Protein AF-A0A0C9QVQ6-F1 (afdb_monomer_lite)

Foldseek 3Di:
DDDPPDKDKDWDFDDADPVPRDGDIDIFIFDQDPNDTDTDDDDDDDDPDQDPVNLVVLVVVLVVQLVVLVVVL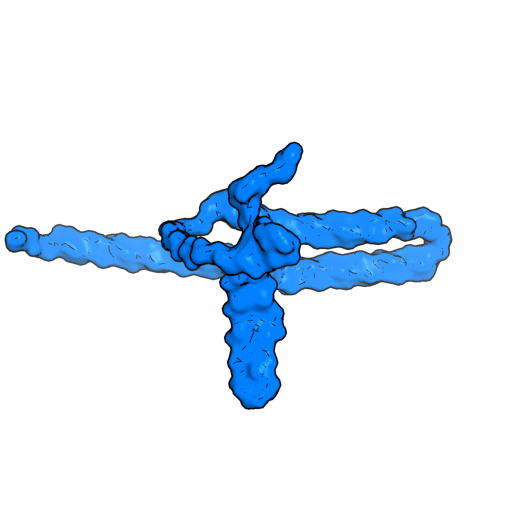VVVVPDPDPVVVVVSVVVNVVSNVVSCVPRVVVSVVVVVVVVVVVVVVVVVVVVVVVVVVPDDDD

Radius of gyration: 24.19 Å; chains: 1; bounding box: 52×44×70 Å

InterPro domains:
  IPR040749 BRCC36, C-terminal helical domain [PF18110] (54-131)

Secondary structure (DSSP, 8-state):
---TT--EEEEEEEEE-TTT--EEEEEEEEEEETTEEEE--------SS--HHHHHHHHHHHHHHHHHHHHHHHTTTT---HHHHHHHHHHHHHHHHHHIIIIIHHHHHHHHHHHHHHHHHHHHHHHHHHHHHTS---

Organism: NCBI:txid64838

Sequence (138 aa):
MMDSGFVGLIFSVFSEGKDTKEQEIYLMCFQSRNNEAVEIPLQIVYTNEISDRCLKTMIEVSRILIQEEESAADSCENITDILATIYNDAVKTRQFTHITDIITRPLIQTLESRLETNRTRAKQLRKELQLLKQLPID

pLDDT: mean 93.87, std 7.1, range [53.59, 98.38]

Structure (mmCIF, N/CA/C/O backbone):
data_AF-A0A0C9QVQ6-F1
#
_entry.id   AF-A0A0C9QVQ6-F1
#
loop_
_atom_site.group_PDB
_atom_site.id
_atom_site.type_symbol
_atom_site.label_atom_id
_atom_site.label_alt_id
_atom_site.label_comp_id
_atom_site.label_asym_id
_atom_site.label_entity_id
_atom_site.label_seq_id
_atom_site.pdbx_PDB_ins_code
_atom_site.Cartn_x
_atom_site.Cartn_y
_atom_site.Cartn_z
_atom_site.occupancy
_atom_site.B_iso_or_equiv
_atom_site.auth_seq_id
_atom_site.auth_comp_id
_atom_site.auth_asym_id
_atom_site.auth_atom_id
_atom_site.pdbx_PDB_model_num
ATOM 1 N N . MET A 1 1 ? -1.835 -30.815 -6.295 1.00 53.59 1 MET A N 1
ATOM 2 C CA . MET A 1 1 ? -3.234 -30.380 -6.505 1.00 53.59 1 MET A CA 1
ATOM 3 C C . MET A 1 1 ? -3.388 -29.014 -5.868 1.00 53.59 1 MET A C 1
ATOM 5 O O . MET A 1 1 ? -2.839 -28.833 -4.790 1.00 53.59 1 MET A O 1
ATOM 9 N N . MET A 1 2 ? -4.047 -28.063 -6.537 1.00 71.50 2 MET A N 1
ATOM 10 C CA . MET A 1 2 ? -4.411 -26.791 -5.899 1.00 71.50 2 MET A CA 1
ATOM 11 C C . MET A 1 2 ? -5.402 -27.051 -4.760 1.00 71.50 2 MET A C 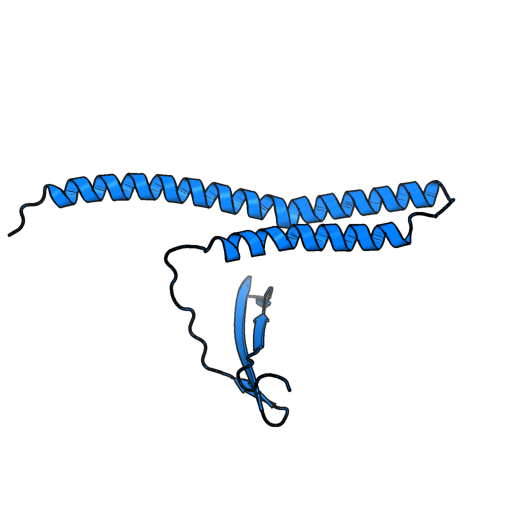1
ATOM 13 O O . MET A 1 2 ? -6.163 -28.019 -4.811 1.00 71.50 2 MET A O 1
ATOM 17 N N . ASP A 1 3 ? -5.348 -26.212 -3.732 1.00 85.12 3 ASP A N 1
ATOM 18 C CA . ASP A 1 3 ? -6.192 -26.314 -2.545 1.00 85.12 3 ASP A CA 1
ATOM 19 C C . ASP A 1 3 ? -7.659 -26.007 -2.889 1.00 85.12 3 ASP A C 1
ATOM 21 O O . ASP A 1 3 ? -7.971 -24.959 -3.457 1.00 85.12 3 ASP A O 1
ATOM 25 N N . SER A 1 4 ? -8.572 -26.911 -2.523 1.00 85.88 4 SER A N 1
ATOM 26 C CA . SER A 1 4 ? -10.020 -26.716 -2.665 1.00 85.88 4 SER A CA 1
ATOM 27 C C . SER A 1 4 ? -10.567 -25.557 -1.822 1.00 85.88 4 SER A C 1
ATOM 29 O O . SER A 1 4 ? -11.678 -25.098 -2.075 1.00 85.88 4 SER A O 1
ATOM 31 N N . GLY A 1 5 ? -9.813 -25.095 -0.821 1.00 90.69 5 GLY A N 1
ATOM 32 C CA . GLY A 1 5 ? -10.130 -23.930 0.005 1.00 90.69 5 GLY A CA 1
ATOM 33 C C . GLY A 1 5 ? -9.649 -22.593 -0.565 1.00 90.69 5 GLY A C 1
ATOM 34 O O . GLY A 1 5 ? -9.875 -21.560 0.062 1.00 90.69 5 GLY A O 1
ATOM 35 N N . PHE A 1 6 ? -8.987 -22.581 -1.727 1.00 94.25 6 PHE A N 1
ATOM 36 C CA . PHE A 1 6 ? -8.497 -21.343 -2.324 1.00 94.25 6 PHE A CA 1
ATOM 37 C C . PHE A 1 6 ? -9.652 -20.423 -2.754 1.00 94.25 6 PHE A C 1
ATOM 39 O O . PHE A 1 6 ? -10.580 -20.853 -3.446 1.00 94.25 6 PHE A O 1
ATOM 46 N N . VAL A 1 7 ? -9.557 -19.145 -2.382 1.00 95.88 7 VAL A N 1
ATOM 47 C CA . VAL A 1 7 ? -10.485 -18.072 -2.766 1.00 95.88 7 VAL A CA 1
ATOM 48 C C . VAL A 1 7 ? -9.732 -16.951 -3.476 1.00 95.88 7 VAL A C 1
ATOM 50 O O . VAL A 1 7 ? -8.580 -16.661 -3.156 1.00 95.88 7 VAL A O 1
ATOM 53 N N . GLY A 1 8 ? -10.387 -16.320 -4.446 1.00 96.38 8 GLY A N 1
ATOM 54 C CA . GLY A 1 8 ? -9.883 -15.147 -5.147 1.00 96.38 8 GLY A CA 1
ATOM 55 C C . GLY A 1 8 ? -10.501 -13.865 -4.598 1.00 96.38 8 GLY A C 1
ATOM 56 O O . GLY A 1 8 ? -11.689 -13.830 -4.282 1.00 96.38 8 GLY A O 1
ATOM 57 N N . LEU A 1 9 ? -9.701 -12.802 -4.522 1.00 98.06 9 LEU A N 1
ATOM 58 C CA . LEU A 1 9 ? -10.161 -11.448 -4.217 1.00 98.06 9 LEU A CA 1
ATOM 59 C C . LEU A 1 9 ? -9.852 -10.534 -5.403 1.00 98.06 9 LEU A C 1
ATOM 61 O O . LEU A 1 9 ? -8.731 -10.552 -5.912 1.00 98.06 9 LEU A O 1
ATOM 65 N N . ILE A 1 10 ? -10.826 -9.728 -5.827 1.00 97.88 10 ILE A N 1
ATOM 66 C CA . ILE A 1 10 ? -10.646 -8.700 -6.860 1.00 97.88 10 ILE A CA 1
ATOM 67 C C . ILE A 1 10 ? -10.973 -7.339 -6.262 1.00 97.88 10 ILE A C 1
ATOM 69 O O . ILE A 1 10 ? -12.058 -7.147 -5.717 1.00 97.88 10 ILE A O 1
ATOM 73 N N . PHE A 1 11 ? -10.041 -6.400 -6.409 1.00 98.19 11 PHE A N 1
ATOM 74 C CA . PHE A 1 11 ? -10.221 -4.995 -6.062 1.00 98.19 11 PHE A CA 1
ATOM 75 C C . PHE A 1 11 ? -10.398 -4.194 -7.353 1.00 98.19 11 PHE A C 1
ATOM 77 O O . PHE A 1 11 ? -9.477 -4.116 -8.164 1.00 98.19 11 PHE A O 1
ATOM 84 N N . SER A 1 12 ? -11.576 -3.604 -7.544 1.00 97.62 12 SER A N 1
ATOM 85 C CA . SER A 1 12 ? -11.821 -2.610 -8.589 1.00 97.62 12 SER A CA 1
ATOM 86 C C . SER A 1 12 ? -11.553 -1.225 -8.018 1.00 97.62 12 SER A C 1
ATOM 88 O O . SER A 1 12 ? -12.152 -0.843 -7.011 1.00 97.62 12 SER A O 1
ATOM 90 N N . VAL A 1 13 ? -10.646 -0.487 -8.649 1.00 97.56 13 VAL A N 1
ATOM 91 C CA . VAL A 1 13 ? -10.182 0.838 -8.222 1.00 97.56 13 VAL A CA 1
ATOM 92 C C . VAL A 1 13 ? -10.222 1.810 -9.404 1.00 97.56 13 VAL A C 1
ATOM 94 O O . VAL A 1 13 ? -10.237 1.380 -10.555 1.00 97.56 13 VAL A O 1
ATOM 97 N N . PHE A 1 14 ? -10.221 3.116 -9.121 1.00 95.81 14 PHE A N 1
ATOM 98 C CA . PHE A 1 14 ? -10.263 4.189 -10.129 1.00 95.81 14 PHE A CA 1
ATOM 99 C C . PHE A 1 14 ? -11.525 4.202 -11.017 1.00 95.81 14 PHE A C 1
ATOM 101 O O . PHE A 1 14 ? -11.462 4.610 -12.176 1.00 95.81 14 PHE A O 1
ATOM 108 N N . SER A 1 15 ? -12.679 3.788 -10.482 1.00 94.81 15 SER A N 1
ATOM 109 C CA . SER A 1 15 ? -13.979 4.005 -11.132 1.00 94.81 15 SER A CA 1
ATOM 110 C C . SER A 1 15 ? -14.518 5.381 -10.739 1.00 94.81 15 SER A C 1
ATOM 112 O O . SER A 1 15 ? -14.628 5.671 -9.549 1.00 94.81 15 SER A O 1
ATOM 114 N N . GLU A 1 16 ? -14.827 6.232 -11.720 1.00 95.94 16 GLU A N 1
ATOM 115 C CA . GLU A 1 16 ? -15.374 7.576 -11.497 1.00 95.94 16 GLU A CA 1
ATOM 116 C C . GLU A 1 16 ? -1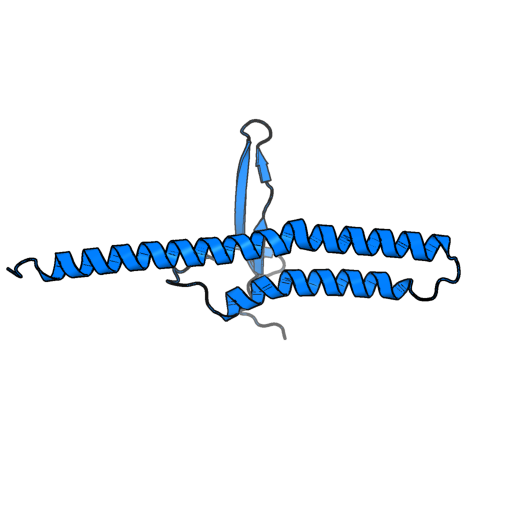6.579 7.832 -12.412 1.00 95.94 16 GLU A C 1
ATOM 118 O O . GLU A 1 16 ? -16.488 7.710 -13.640 1.00 95.94 16 GLU A O 1
ATOM 123 N N . GLY A 1 17 ? -17.703 8.241 -11.820 1.00 93.00 17 GLY A N 1
ATOM 124 C CA . GLY A 1 17 ? -18.872 8.706 -12.559 1.00 93.00 17 GLY A CA 1
ATOM 125 C C . GLY A 1 17 ? -18.555 10.001 -13.307 1.00 93.00 17 GLY A C 1
ATOM 126 O O . GLY A 1 17 ? -18.275 11.027 -12.690 1.00 93.00 17 GLY A O 1
ATOM 127 N N . LYS A 1 18 ? -18.611 9.985 -14.647 1.00 91.44 18 LYS A N 1
ATOM 128 C CA . LYS A 1 18 ? -18.218 11.144 -15.477 1.00 91.44 18 LYS A CA 1
ATOM 129 C C . LYS A 1 18 ? -18.9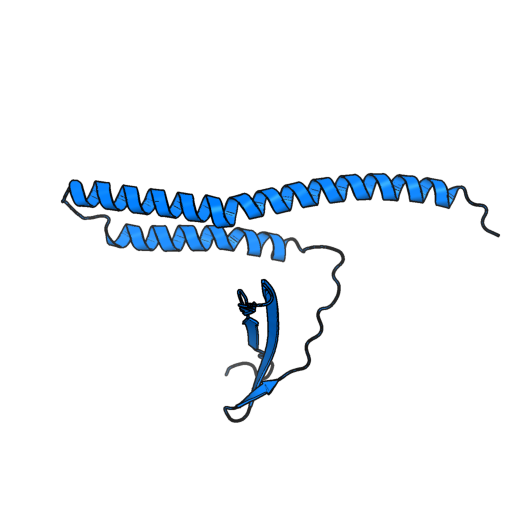88 12.421 -15.132 1.00 91.44 18 LYS A C 1
ATOM 131 O O . LYS A 1 18 ? -18.381 13.493 -15.114 1.00 91.44 18 LYS A O 1
ATOM 136 N N . ASP A 1 19 ? -20.277 12.276 -14.835 1.00 94.56 19 ASP A N 1
ATOM 137 C CA . ASP A 1 19 ? -21.188 13.388 -14.553 1.00 94.56 19 ASP A CA 1
ATOM 138 C C . ASP A 1 19 ? -21.262 13.730 -13.056 1.00 94.56 19 ASP A C 1
ATOM 140 O O . ASP A 1 19 ? -21.408 14.899 -12.704 1.00 94.56 19 ASP A O 1
ATOM 144 N N . THR A 1 20 ? -21.135 12.736 -12.167 1.00 94.88 20 THR A N 1
ATOM 145 C CA . THR A 1 20 ? -21.293 12.919 -10.711 1.00 94.88 20 THR A CA 1
ATOM 146 C C . THR A 1 20 ? -19.983 13.193 -9.981 1.00 94.88 20 THR A C 1
ATOM 148 O O . THR A 1 20 ? -20.008 13.737 -8.879 1.00 94.88 20 THR A O 1
ATOM 151 N N . LYS A 1 21 ? -18.837 12.835 -10.580 1.00 94.00 21 LYS A N 1
ATOM 152 C CA . LYS A 1 21 ? -17.514 12.826 -9.930 1.00 94.00 21 LYS A CA 1
ATOM 153 C C . LYS A 1 21 ? -17.419 11.901 -8.716 1.00 94.00 21 LYS A C 1
ATOM 155 O O . LYS A 1 21 ? -16.461 11.983 -7.950 1.00 94.00 21 LYS A O 1
ATOM 160 N N . GLU A 1 22 ? -18.387 11.006 -8.548 1.00 96.00 22 GLU A N 1
ATOM 161 C CA . GLU A 1 22 ? -18.370 9.998 -7.495 1.00 96.00 22 GLU A CA 1
ATOM 162 C C . GLU A 1 22 ? -17.331 8.930 -7.818 1.00 96.00 22 GLU A C 1
ATOM 164 O O . GLU A 1 22 ? -17.246 8.464 -8.955 1.00 96.00 22 GLU A O 1
ATOM 169 N N . GLN A 1 23 ? -16.540 8.558 -6.813 1.00 96.31 23 GLN A N 1
ATOM 170 C CA . GLN A 1 23 ? -15.535 7.509 -6.921 1.00 96.31 23 GLN A CA 1
ATOM 171 C C . GLN A 1 23 ? -16.047 6.223 -6.287 1.00 96.31 23 GLN A C 1
ATOM 173 O O . GLN A 1 23 ? -16.536 6.231 -5.156 1.00 96.31 23 GLN A O 1
ATOM 178 N N . GLU A 1 24 ? -15.870 5.114 -6.993 1.00 96.69 24 GLU A N 1
ATOM 179 C CA . GLU A 1 24 ? -16.289 3.794 -6.539 1.00 96.69 24 GLU A CA 1
ATOM 180 C C . GLU A 1 24 ? -15.085 2.859 -6.407 1.00 96.69 24 GLU A C 1
ATOM 182 O O . GLU A 1 24 ? -14.224 2.769 -7.287 1.00 96.69 24 GLU A O 1
ATOM 187 N N . ILE A 1 25 ? -15.046 2.137 -5.286 1.00 97.44 25 ILE A N 1
ATOM 188 C CA . ILE A 1 25 ? -14.096 1.056 -5.025 1.00 97.44 25 ILE A CA 1
ATOM 189 C C . ILE A 1 25 ? -14.915 -0.179 -4.668 1.00 97.44 25 ILE A C 1
ATOM 191 O O . ILE A 1 25 ? -15.746 -0.130 -3.760 1.00 97.44 25 ILE A O 1
ATOM 195 N N . TYR A 1 26 ? -14.673 -1.284 -5.370 1.00 96.81 26 TYR A N 1
ATOM 196 C CA . TYR A 1 26 ? -15.415 -2.530 -5.180 1.00 96.81 26 TYR A CA 1
ATOM 197 C C . TYR A 1 26 ? -14.473 -3.680 -4.827 1.00 96.81 26 TYR A C 1
ATOM 199 O O . TYR A 1 26 ? -13.388 -3.799 -5.397 1.00 96.81 26 TYR A O 1
ATOM 207 N N . LEU A 1 27 ? -14.893 -4.529 -3.889 1.00 97.81 27 LEU A N 1
ATOM 208 C CA . LEU A 1 27 ? -14.168 -5.722 -3.466 1.00 97.81 27 LEU A CA 1
ATOM 209 C C . LEU A 1 27 ? -15.066 -6.942 -3.642 1.00 97.81 27 LEU A C 1
ATOM 211 O O . LEU A 1 27 ? -16.102 -7.048 -2.992 1.00 97.81 27 LEU A O 1
ATOM 215 N N . MET A 1 28 ? -14.628 -7.869 -4.488 1.00 97.12 28 MET A N 1
ATOM 216 C CA . MET A 1 28 ? -15.317 -9.128 -4.750 1.00 97.12 28 MET A CA 1
ATOM 217 C C . MET A 1 28 ? -14.503 -10.299 -4.212 1.00 97.12 28 MET A C 1
ATOM 219 O O . MET A 1 28 ? -13.306 -10.394 -4.485 1.00 97.12 28 MET A O 1
ATOM 223 N N . CYS A 1 29 ? -15.161 -11.212 -3.502 1.00 98.19 29 CYS A N 1
ATOM 224 C CA . CYS A 1 29 ? -14.605 -12.511 -3.138 1.00 98.19 29 CYS A CA 1
ATOM 225 C C . CYS A 1 29 ? -15.289 -13.594 -3.963 1.00 98.19 29 CYS A C 1
ATOM 227 O O . CYS A 1 29 ? -16.516 -13.627 -4.047 1.00 98.19 29 CYS A O 1
ATOM 229 N N . PHE A 1 30 ? -14.514 -14.470 -4.594 1.00 96.94 30 PHE A N 1
ATOM 230 C CA . PHE A 1 30 ? -15.059 -15.477 -5.495 1.00 96.94 30 PHE A CA 1
ATOM 231 C C . PHE A 1 30 ? -14.272 -16.785 -5.452 1.00 96.94 30 PHE A C 1
ATOM 233 O O . PHE A 1 30 ? -13.122 -16.846 -5.015 1.00 96.94 30 PHE A O 1
ATOM 240 N N . GLN A 1 31 ? -14.896 -17.843 -5.954 1.00 95.75 31 GLN A N 1
ATOM 241 C CA . GLN A 1 31 ? -14.270 -19.137 -6.171 1.00 95.75 31 GLN A CA 1
ATOM 242 C C . GLN A 1 31 ? -14.677 -19.677 -7.545 1.00 95.75 31 GLN A C 1
ATOM 244 O O . GLN A 1 31 ? -15.816 -19.498 -7.970 1.00 95.75 31 GLN A O 1
ATOM 249 N N . SER A 1 32 ? -13.761 -20.356 -8.238 1.00 93.25 32 SER A N 1
ATOM 250 C CA . SER A 1 32 ? -14.091 -21.054 -9.485 1.00 93.25 32 SER A CA 1
ATOM 251 C C . SER A 1 32 ? -14.788 -22.380 -9.180 1.00 93.25 32 SER A C 1
ATOM 253 O O . SER A 1 32 ? -14.233 -23.227 -8.475 1.00 93.25 32 SER A O 1
ATOM 255 N N . ARG A 1 33 ? -16.002 -22.574 -9.703 1.00 90.81 33 ARG A N 1
ATOM 256 C CA . ARG A 1 33 ? -16.754 -23.835 -9.636 1.00 90.81 33 ARG A CA 1
ATOM 257 C C . ARG A 1 33 ? -17.296 -24.153 -11.019 1.00 90.81 33 ARG A C 1
ATOM 259 O O . ARG A 1 33 ? -17.996 -23.337 -11.597 1.00 90.81 33 ARG A O 1
ATOM 266 N N . ASN A 1 34 ? -16.968 -25.330 -11.552 1.00 89.69 34 ASN A N 1
ATOM 267 C CA . ASN A 1 34 ? -17.381 -25.751 -12.899 1.00 89.69 34 ASN A CA 1
ATOM 268 C C . ASN A 1 34 ? -17.063 -24.709 -13.996 1.00 89.69 34 ASN A C 1
ATOM 270 O O . ASN A 1 34 ? -17.851 -24.523 -14.914 1.00 89.69 34 ASN A O 1
ATOM 274 N N . ASN A 1 35 ? -15.899 -24.052 -13.901 1.00 87.50 35 ASN A N 1
ATOM 275 C CA . ASN A 1 35 ? -15.453 -22.958 -14.780 1.00 87.50 35 ASN A CA 1
ATOM 276 C C . ASN A 1 35 ? -16.281 -21.661 -14.701 1.00 87.50 35 ASN A C 1
ATOM 278 O O . ASN A 1 35 ? -16.116 -20.788 -15.549 1.00 87.50 35 ASN A O 1
ATOM 282 N N . GLU A 1 36 ? -17.109 -21.498 -13.672 1.00 92.69 36 GLU A N 1
ATOM 283 C CA . GLU A 1 36 ? -17.841 -20.264 -13.390 1.00 92.69 36 GLU A CA 1
ATOM 284 C C . GLU A 1 36 ? -17.327 -19.605 -12.108 1.00 92.69 36 GLU A C 1
ATOM 286 O O . GLU A 1 36 ? -16.934 -20.277 -11.149 1.00 92.69 36 GLU A O 1
ATOM 291 N N . ALA A 1 37 ? -17.326 -18.272 -12.085 1.00 93.81 37 ALA A N 1
ATOM 292 C CA . ALA A 1 37 ? -17.022 -17.508 -10.884 1.00 93.81 37 ALA A CA 1
ATOM 293 C C . ALA A 1 37 ? -18.266 -17.456 -9.993 1.00 93.81 37 ALA A C 1
ATOM 295 O O . ALA A 1 37 ? -19.291 -16.895 -10.373 1.00 93.81 37 ALA A O 1
ATOM 296 N N . VAL A 1 38 ? -18.163 -18.035 -8.800 1.00 95.62 38 VAL A N 1
ATOM 297 C CA . VAL A 1 38 ? -19.219 -18.007 -7.787 1.00 95.62 38 VAL A CA 1
ATOM 298 C C . VAL A 1 38 ? -18.787 -17.074 -6.668 1.00 95.62 38 VAL A C 1
ATOM 300 O O . VAL A 1 38 ? -17.703 -17.246 -6.108 1.00 95.62 38 VAL A O 1
ATOM 303 N N . GLU A 1 39 ? -19.626 -16.094 -6.344 1.00 96.75 39 GLU A N 1
ATOM 304 C CA . GLU A 1 39 ? -19.375 -15.163 -5.245 1.00 96.75 39 GLU A CA 1
ATOM 305 C C . GLU A 1 39 ? -19.384 -15.896 -3.898 1.00 96.75 39 GLU A C 1
ATOM 307 O O . GLU A 1 39 ? -20.225 -16.761 -3.632 1.00 96.75 39 GLU A O 1
ATOM 312 N N . ILE A 1 40 ? -18.426 -15.547 -3.044 1.00 97.06 40 ILE A N 1
ATOM 313 C CA . ILE A 1 40 ? -18.290 -16.082 -1.693 1.00 97.06 40 ILE A CA 1
ATOM 314 C C . ILE A 1 40 ? -18.540 -14.941 -0.703 1.00 97.06 40 ILE A C 1
ATOM 316 O O . ILE A 1 40 ? -17.915 -13.888 -0.838 1.00 97.06 40 ILE A O 1
ATOM 320 N N . PRO A 1 41 ? -19.398 -15.129 0.320 1.00 97.25 41 PRO A N 1
ATOM 321 C CA . PRO A 1 41 ? -19.621 -14.113 1.340 1.00 97.25 41 PRO A CA 1
ATOM 322 C C . PRO A 1 41 ? -18.309 -13.655 1.983 1.00 97.25 41 PRO A C 1
ATOM 324 O O . PRO A 1 41 ? -17.536 -14.467 2.496 1.00 97.25 41 PRO A O 1
ATOM 327 N N . LEU A 1 42 ? -18.074 -12.344 1.970 1.00 97.56 42 LEU A N 1
ATOM 328 C CA . LEU A 1 42 ? -16.883 -11.718 2.530 1.00 97.56 42 LEU A CA 1
ATOM 329 C C . LEU A 1 42 ? -17.254 -10.841 3.724 1.00 97.56 42 LEU A C 1
ATOM 331 O O . LEU A 1 42 ? -18.166 -10.021 3.650 1.00 97.56 42 LEU A O 1
ATOM 335 N N . GLN A 1 43 ? -16.490 -10.963 4.806 1.00 98.00 43 GLN A N 1
ATOM 336 C CA . GLN A 1 43 ? -16.591 -10.088 5.967 1.00 98.00 43 GLN A CA 1
ATOM 337 C C . GLN A 1 43 ? -15.219 -9.495 6.291 1.00 98.00 43 GLN A C 1
ATOM 339 O O . GLN A 1 43 ? -14.260 -10.226 6.536 1.00 98.00 43 GLN A O 1
ATOM 344 N N . ILE A 1 44 ? -15.135 -8.164 6.346 1.00 97.56 44 ILE A N 1
ATOM 345 C CA . ILE A 1 44 ? -13.945 -7.465 6.840 1.00 97.56 44 ILE A CA 1
ATOM 346 C C . ILE A 1 44 ? -14.032 -7.415 8.366 1.00 97.56 44 ILE A C 1
ATOM 348 O O . ILE A 1 44 ? -14.859 -6.703 8.936 1.00 97.56 44 ILE A O 1
ATOM 352 N N . VAL A 1 45 ? -13.194 -8.205 9.033 1.00 98.12 45 VAL A N 1
ATOM 353 C CA . VAL A 1 45 ? -13.149 -8.277 10.498 1.00 98.12 45 VAL A CA 1
ATOM 354 C C . VAL A 1 45 ? -12.312 -7.122 11.053 1.00 98.12 45 VAL A C 1
ATOM 356 O O . VAL A 1 45 ? -11.232 -6.828 10.546 1.00 98.12 45 VAL A O 1
ATOM 359 N N . TYR A 1 46 ? -12.805 -6.474 12.110 1.00 97.94 46 TYR A N 1
ATOM 360 C CA . TYR A 1 46 ? -12.093 -5.388 12.784 1.00 97.94 46 TYR A CA 1
ATOM 361 C C . TYR A 1 46 ? -10.769 -5.862 13.396 1.00 97.94 46 TYR A C 1
ATOM 363 O O . TYR A 1 46 ? -10.723 -6.864 14.111 1.00 97.94 46 TYR A O 1
ATOM 371 N N . THR A 1 47 ? -9.715 -5.070 13.195 1.00 97.56 47 THR A N 1
ATOM 372 C CA . THR A 1 47 ? -8.445 -5.185 13.914 1.00 97.56 47 THR A CA 1
ATOM 373 C C . THR A 1 47 ? -8.149 -3.872 14.635 1.00 97.56 47 THR A C 1
ATOM 375 O O . THR A 1 47 ? -8.362 -2.782 14.106 1.00 97.56 47 THR A O 1
ATOM 378 N N . ASN A 1 48 ? -7.662 -3.958 15.872 1.00 95.06 48 ASN A N 1
ATOM 379 C CA . ASN A 1 48 ? -7.337 -2.787 16.694 1.00 95.06 48 ASN A CA 1
ATOM 380 C C . ASN A 1 48 ? -6.054 -2.065 16.252 1.00 95.06 48 ASN A C 1
ATOM 382 O O . ASN A 1 48 ? -5.840 -0.904 16.608 1.00 95.06 48 ASN A O 1
ATOM 386 N N . GLU A 1 49 ? -5.211 -2.738 15.475 1.00 95.00 49 GLU A N 1
ATOM 387 C CA . GLU A 1 49 ? -3.968 -2.209 14.936 1.00 95.00 49 GLU A CA 1
ATOM 388 C C . GLU A 1 49 ? -3.689 -2.734 13.523 1.00 95.00 49 GLU A C 1
ATOM 390 O O . GLU A 1 49 ? -4.352 -3.648 13.022 1.00 95.00 49 GLU A O 1
ATOM 395 N N . ILE A 1 50 ? -2.686 -2.131 12.885 1.00 96.62 50 ILE A N 1
ATOM 396 C CA . ILE A 1 50 ? -2.078 -2.657 11.666 1.00 96.62 50 ILE A CA 1
ATOM 397 C C . ILE A 1 50 ? -0.900 -3.512 12.120 1.00 96.62 50 ILE A C 1
ATOM 399 O O . ILE A 1 50 ? 0.021 -2.995 12.752 1.00 96.62 50 ILE A O 1
ATOM 403 N N . SER A 1 51 ? -0.936 -4.809 11.820 1.00 97.25 51 SER A N 1
ATOM 404 C CA . SER A 1 51 ? 0.125 -5.721 12.253 1.00 97.25 51 SER A CA 1
ATOM 405 C C . SER A 1 51 ? 1.486 -5.335 11.660 1.00 97.25 51 SER A C 1
ATOM 407 O O . SER A 1 51 ? 1.566 -4.817 10.544 1.00 97.25 51 SER A O 1
ATOM 409 N N . ASP A 1 52 ? 2.567 -5.664 12.372 1.00 97.25 52 ASP A N 1
ATOM 410 C CA . ASP A 1 52 ? 3.947 -5.491 11.889 1.00 97.25 52 ASP A CA 1
ATOM 411 C C . ASP A 1 52 ? 4.163 -6.127 10.506 1.00 97.25 52 ASP A C 1
ATOM 413 O O . ASP A 1 52 ? 4.802 -5.535 9.638 1.00 97.25 52 ASP A O 1
ATOM 417 N N . ARG A 1 53 ? 3.558 -7.297 10.262 1.00 97.62 53 ARG A N 1
ATOM 418 C CA . ARG A 1 53 ? 3.624 -7.970 8.958 1.00 97.62 53 ARG A CA 1
ATOM 419 C C . ARG A 1 53 ? 2.968 -7.132 7.866 1.00 97.62 53 ARG A C 1
ATOM 421 O O . ARG A 1 53 ? 3.603 -6.900 6.848 1.0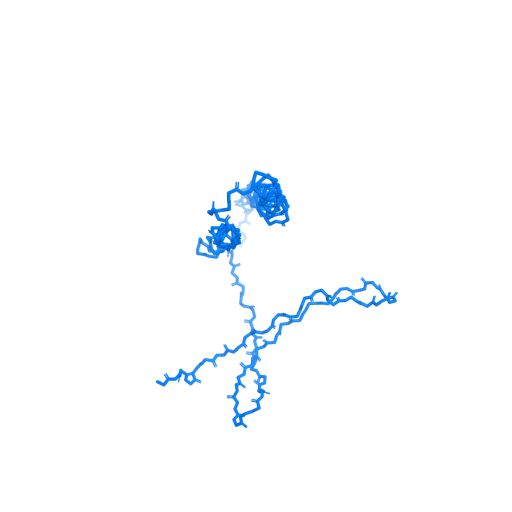0 97.62 53 ARG A O 1
ATOM 428 N N . CYS A 1 54 ? 1.752 -6.629 8.094 1.00 97.31 54 CYS A N 1
ATOM 429 C CA . CYS A 1 54 ? 1.063 -5.775 7.122 1.00 97.31 54 CYS A CA 1
ATOM 430 C C . CYS A 1 54 ? 1.841 -4.479 6.845 1.00 97.31 54 CYS A C 1
ATOM 432 O O . CYS A 1 54 ? 1.938 -4.064 5.693 1.00 97.31 54 CYS A O 1
ATOM 434 N N . LEU A 1 55 ? 2.429 -3.858 7.877 1.00 96.69 55 LEU A N 1
ATOM 435 C CA . LEU A 1 55 ? 3.279 -2.672 7.719 1.00 96.69 55 LEU A CA 1
ATOM 436 C C . LEU A 1 55 ? 4.504 -2.967 6.849 1.00 96.69 55 LEU A C 1
ATOM 438 O O . LEU A 1 55 ? 4.785 -2.221 5.913 1.00 96.69 55 LEU A O 1
ATOM 442 N N . LYS A 1 56 ? 5.200 -4.076 7.116 1.00 96.31 56 LYS A N 1
ATOM 443 C CA . LYS A 1 56 ? 6.347 -4.514 6.312 1.00 96.31 56 LYS A CA 1
ATOM 444 C C . LYS A 1 56 ? 5.944 -4.813 4.873 1.00 96.31 56 LYS A C 1
ATOM 446 O O . LYS A 1 56 ? 6.611 -4.340 3.965 1.00 96.31 56 LYS A O 1
ATOM 451 N N . THR A 1 57 ? 4.824 -5.502 4.654 1.00 97.50 57 THR A N 1
ATOM 452 C CA . THR A 1 57 ? 4.316 -5.784 3.304 1.00 97.50 57 THR A CA 1
ATOM 453 C C . THR A 1 57 ? 4.053 -4.506 2.505 1.00 97.50 57 THR A C 1
ATOM 455 O O . THR A 1 57 ? 4.380 -4.465 1.325 1.00 97.50 57 THR A O 1
ATOM 458 N N . MET A 1 58 ? 3.530 -3.443 3.127 1.00 95.56 58 MET A N 1
ATOM 459 C CA . MET A 1 58 ? 3.346 -2.157 2.437 1.00 95.56 58 MET A CA 1
ATOM 460 C C . MET A 1 58 ? 4.678 -1.509 2.030 1.00 95.56 58 MET A C 1
ATOM 462 O O . MET A 1 58 ? 4.755 -0.900 0.967 1.00 95.56 58 MET A O 1
ATOM 466 N N . ILE A 1 59 ? 5.728 -1.657 2.844 1.00 94.31 59 ILE A N 1
ATOM 467 C CA . ILE A 1 59 ? 7.073 -1.144 2.533 1.00 94.31 59 ILE A CA 1
ATOM 468 C C . ILE A 1 59 ? 7.728 -1.952 1.403 1.00 94.31 59 ILE A C 1
ATOM 470 O O . ILE A 1 59 ? 8.466 -1.387 0.600 1.00 94.31 59 ILE A O 1
ATOM 474 N N . GLU A 1 60 ? 7.451 -3.253 1.302 1.00 96.75 60 GLU A N 1
ATOM 475 C CA . GLU A 1 60 ? 8.007 -4.090 0.231 1.00 96.75 60 GLU A CA 1
ATOM 476 C C . GLU A 1 60 ? 7.538 -3.664 -1.166 1.00 96.75 60 GLU A C 1
ATOM 478 O O . GLU A 1 60 ? 8.282 -3.840 -2.124 1.00 96.75 60 GLU A O 1
ATOM 483 N N . VAL A 1 61 ? 6.366 -3.034 -1.305 1.00 95.44 61 VAL A N 1
ATOM 484 C CA . VAL A 1 61 ? 5.868 -2.572 -2.614 1.00 95.44 61 VAL A CA 1
ATOM 485 C C . VAL A 1 61 ? 6.863 -1.632 -3.300 1.00 95.44 61 VAL A C 1
ATOM 487 O O . VAL A 1 61 ? 7.175 -1.825 -4.471 1.00 95.44 61 VAL A O 1
ATOM 490 N N . SER A 1 62 ? 7.410 -0.641 -2.588 1.00 94.00 62 SER A N 1
ATOM 491 C CA . SER A 1 62 ? 8.381 0.283 -3.191 1.00 94.00 62 SER A CA 1
ATOM 492 C C . SER A 1 62 ? 9.707 -0.401 -3.519 1.00 94.00 62 SER A C 1
ATOM 494 O O . SER A 1 62 ? 10.326 -0.066 -4.526 1.00 94.00 62 SER A O 1
ATOM 496 N N . ARG A 1 63 ? 10.126 -1.386 -2.714 1.00 95.25 63 ARG A N 1
ATOM 497 C CA . ARG A 1 63 ? 11.334 -2.185 -2.971 1.00 95.25 63 ARG A CA 1
ATOM 498 C C . ARG A 1 63 ? 11.194 -3.021 -4.236 1.00 95.25 63 ARG A C 1
ATOM 500 O O . ARG A 1 63 ? 12.101 -3.008 -5.059 1.00 95.25 63 ARG A O 1
ATOM 507 N N . ILE A 1 64 ? 10.053 -3.689 -4.403 1.00 97.94 64 ILE A N 1
ATOM 508 C CA . ILE A 1 64 ? 9.753 -4.503 -5.585 1.00 97.94 64 ILE A CA 1
ATOM 509 C C . ILE A 1 64 ? 9.767 -3.631 -6.847 1.00 97.94 64 ILE A C 1
ATOM 511 O O . ILE A 1 64 ? 10.411 -4.001 -7.820 1.00 97.94 64 ILE A O 1
ATOM 515 N N . LEU A 1 65 ? 9.132 -2.453 -6.813 1.00 97.69 65 LEU A N 1
ATOM 516 C CA . LEU A 1 65 ? 9.106 -1.537 -7.962 1.00 97.69 65 LEU A CA 1
ATOM 517 C C . LEU A 1 65 ? 10.502 -1.022 -8.344 1.00 97.69 65 LEU A C 1
ATOM 519 O O . LEU A 1 65 ? 10.812 -0.910 -9.526 1.00 97.69 65 LEU A O 1
ATOM 523 N N . ILE A 1 66 ? 11.356 -0.716 -7.361 1.00 95.56 66 ILE A N 1
ATOM 524 C CA . ILE A 1 66 ? 12.746 -0.311 -7.628 1.00 95.56 66 ILE A CA 1
ATOM 525 C C . ILE A 1 66 ? 13.526 -1.471 -8.250 1.00 95.56 66 ILE A C 1
ATOM 527 O O . ILE A 1 66 ? 14.227 -1.263 -9.234 1.00 95.56 66 ILE A O 1
ATOM 531 N N . GLN A 1 67 ? 13.376 -2.682 -7.712 1.00 96.12 67 GLN A N 1
ATOM 532 C CA . GLN A 1 67 ? 14.064 -3.865 -8.222 1.00 96.12 67 GLN A CA 1
ATOM 533 C C . GLN A 1 67 ? 13.635 -4.215 -9.657 1.00 96.12 67 GLN A C 1
ATOM 535 O O . GLN A 1 67 ? 14.464 -4.640 -10.460 1.00 96.12 67 GLN A O 1
ATOM 540 N N . GLU A 1 68 ? 12.355 -4.036 -9.994 1.00 95.94 68 GLU A N 1
ATOM 541 C CA . GLU A 1 68 ? 11.848 -4.217 -11.359 1.00 95.94 68 GLU A CA 1
ATOM 542 C C . GLU A 1 68 ? 12.501 -3.225 -12.333 1.00 95.94 68 GLU A C 1
ATOM 544 O O . GLU A 1 68 ? 12.976 -3.624 -13.396 1.00 95.94 68 GLU A O 1
ATOM 549 N N . GLU A 1 69 ? 12.605 -1.953 -11.940 1.00 94.31 69 GLU A N 1
ATOM 550 C CA . GLU A 1 69 ? 13.253 -0.918 -12.750 1.00 94.31 69 GLU A CA 1
ATOM 551 C C . GLU A 1 69 ? 14.773 -1.134 -12.870 1.00 94.31 69 GLU A C 1
ATOM 553 O O . GLU A 1 69 ? 15.347 -0.940 -13.941 1.00 94.31 69 GLU A O 1
ATOM 558 N N . GLU A 1 70 ? 15.442 -1.586 -11.804 1.00 93.56 70 GLU A N 1
ATOM 559 C CA . GLU A 1 70 ? 16.852 -1.993 -11.859 1.00 93.56 70 GLU A CA 1
ATOM 560 C C . GLU A 1 70 ? 17.054 -3.145 -12.842 1.00 93.56 70 GLU A C 1
ATOM 562 O O . GLU A 1 70 ? 17.857 -3.020 -13.762 1.00 93.56 70 GLU A O 1
ATOM 567 N N . SER A 1 71 ? 16.252 -4.208 -12.736 1.00 93.88 71 SER A N 1
ATOM 568 C CA . SER A 1 71 ? 16.330 -5.348 -13.651 1.00 93.88 71 SER A CA 1
ATOM 569 C C . SER A 1 71 ? 16.068 -4.958 -15.109 1.00 93.88 71 SER A C 1
ATOM 571 O O . SER A 1 71 ? 16.630 -5.578 -16.015 1.00 93.88 71 SER A O 1
ATOM 573 N N . ALA A 1 72 ? 15.209 -3.966 -15.358 1.00 91.25 72 ALA A N 1
ATOM 574 C CA . ALA A 1 72 ? 14.983 -3.434 -16.697 1.00 91.25 72 ALA A CA 1
ATOM 575 C C . ALA A 1 72 ? 16.209 -2.657 -17.204 1.00 91.25 72 ALA A C 1
ATOM 577 O O . ALA A 1 72 ? 16.618 -2.841 -18.353 1.00 91.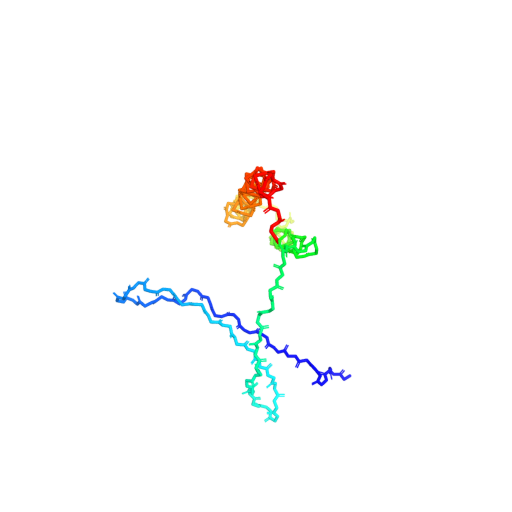25 72 ALA A O 1
ATOM 578 N N . ALA A 1 73 ? 16.833 -1.838 -16.356 1.00 89.00 73 ALA A N 1
ATOM 579 C CA . ALA A 1 73 ? 18.036 -1.085 -16.703 1.00 89.00 73 ALA A CA 1
ATOM 580 C C . ALA A 1 73 ? 19.248 -1.993 -16.980 1.00 89.00 73 ALA A C 1
ATOM 582 O O . ALA A 1 73 ? 19.989 -1.740 -17.931 1.00 89.00 73 ALA A O 1
ATOM 583 N N . ASP A 1 74 ? 19.404 -3.078 -16.218 1.00 88.38 74 ASP A N 1
ATOM 584 C CA . ASP A 1 74 ? 20.504 -4.044 -16.359 1.00 88.38 74 ASP A CA 1
ATOM 585 C C . ASP A 1 74 ? 20.526 -4.702 -17.750 1.00 88.38 74 ASP A C 1
ATOM 587 O O . ASP A 1 74 ? 21.584 -5.025 -18.294 1.00 88.38 74 ASP A O 1
ATOM 591 N N . SER A 1 75 ? 19.361 -4.825 -18.399 1.00 87.00 75 SER A N 1
ATOM 592 C CA . SER A 1 75 ? 19.262 -5.334 -19.776 1.00 87.00 75 SER A CA 1
ATOM 593 C C . SER A 1 75 ? 19.971 -4.450 -20.820 1.00 87.00 75 SER A C 1
ATOM 595 O O . SER A 1 75 ? 20.255 -4.911 -21.928 1.00 87.00 75 SER A O 1
ATOM 597 N N . CYS A 1 76 ? 20.310 -3.209 -20.456 1.00 82.88 76 CYS A N 1
ATOM 598 C CA . CYS A 1 76 ? 20.916 -2.190 -21.311 1.00 82.88 76 CYS A CA 1
ATOM 599 C C . CYS A 1 76 ? 22.341 -1.778 -20.878 1.00 82.88 76 CYS A C 1
ATOM 601 O O . CYS A 1 76 ? 22.899 -0.846 -21.459 1.00 82.88 76 CYS A O 1
ATOM 603 N N . GLU A 1 77 ? 22.955 -2.438 -19.888 1.00 73.25 77 GLU A N 1
ATOM 604 C CA . GLU A 1 77 ? 24.222 -1.989 -19.271 1.00 73.25 77 GLU A CA 1
ATOM 605 C C . GLU A 1 77 ? 25.439 -1.982 -20.212 1.00 73.25 77 GLU A C 1
ATOM 607 O O . GLU A 1 77 ? 26.332 -1.152 -20.068 1.00 73.25 77 GLU A O 1
ATOM 612 N N . ASN A 1 78 ? 25.489 -2.873 -21.206 1.00 76.25 78 ASN A N 1
ATOM 613 C CA . ASN A 1 78 ? 26.667 -3.043 -22.073 1.00 76.25 78 ASN A CA 1
ATOM 614 C C . ASN A 1 78 ? 26.614 -2.217 -23.370 1.00 76.25 78 ASN A C 1
ATOM 616 O O . ASN A 1 78 ? 27.267 -2.559 -24.361 1.00 76.25 78 ASN A O 1
ATOM 620 N N . ILE A 1 79 ? 25.819 -1.146 -23.403 1.00 81.94 79 ILE A N 1
ATOM 621 C CA . ILE A 1 79 ? 25.729 -0.278 -24.578 1.00 81.94 79 ILE A CA 1
ATOM 622 C C . ILE A 1 79 ? 26.976 0.612 -24.652 1.00 81.94 79 ILE A C 1
ATOM 624 O O . ILE A 1 79 ? 27.261 1.392 -23.751 1.00 81.94 79 ILE A O 1
ATOM 628 N N . THR A 1 80 ? 27.716 0.511 -25.759 1.00 84.69 80 THR A N 1
ATOM 629 C CA . THR A 1 80 ? 28.934 1.303 -26.009 1.00 84.69 80 THR A CA 1
ATOM 630 C C . THR A 1 80 ? 28.654 2.730 -26.485 1.00 84.69 80 THR A C 1
ATOM 632 O O . THR A 1 80 ? 29.569 3.550 -26.541 1.00 84.69 80 THR A O 1
ATOM 635 N N . ASP A 1 81 ? 27.415 3.024 -26.884 1.00 93.25 81 ASP A N 1
ATOM 636 C CA . ASP A 1 81 ? 27.001 4.357 -27.320 1.00 93.25 81 ASP A CA 1
ATOM 637 C C . ASP A 1 81 ? 26.764 5.274 -26.112 1.00 93.25 81 ASP A C 1
ATOM 639 O O . ASP A 1 81 ? 25.812 5.102 -25.353 1.00 93.25 81 ASP A O 1
ATOM 643 N N . ILE A 1 82 ? 27.617 6.292 -25.986 1.00 91.56 82 ILE A N 1
ATOM 644 C CA . ILE A 1 82 ? 27.589 7.287 -24.908 1.00 91.56 82 ILE A CA 1
ATOM 645 C C . ILE A 1 82 ? 26.234 8.006 -24.835 1.00 91.56 82 ILE A C 1
ATOM 647 O O . ILE A 1 82 ? 25.746 8.280 -23.738 1.00 91.56 82 ILE A O 1
ATOM 651 N N . LEU A 1 83 ? 25.609 8.322 -25.977 1.00 95.06 83 LEU A N 1
ATOM 652 C CA . LEU A 1 83 ? 24.312 9.007 -25.980 1.00 95.06 83 LEU A CA 1
ATOM 653 C C . LEU A 1 83 ? 23.207 8.103 -25.430 1.00 95.06 83 LEU A C 1
ATOM 655 O O . LEU A 1 83 ? 22.334 8.574 -24.700 1.00 95.06 83 LEU A O 1
ATOM 659 N N . ALA A 1 84 ? 23.269 6.809 -25.743 1.00 92.44 84 ALA A N 1
ATOM 660 C CA . ALA A 1 84 ? 22.329 5.826 -25.228 1.00 92.44 84 ALA A CA 1
ATOM 661 C C . ALA A 1 84 ? 22.522 5.589 -23.723 1.00 92.44 84 ALA A C 1
ATOM 663 O O . ALA A 1 84 ? 21.530 5.514 -23.002 1.00 92.44 84 ALA A O 1
ATOM 664 N N . THR A 1 85 ? 23.764 5.559 -23.225 1.00 92.69 85 THR A N 1
ATOM 665 C CA . THR A 1 85 ? 24.041 5.490 -21.781 1.00 92.69 85 THR A CA 1
ATOM 666 C C . THR A 1 85 ? 23.431 6.683 -21.043 1.00 92.69 85 THR A C 1
ATOM 668 O O . THR A 1 85 ? 22.647 6.491 -20.118 1.00 92.69 85 THR A O 1
ATOM 671 N N . ILE A 1 86 ? 23.693 7.914 -21.505 1.00 93.94 86 ILE A N 1
ATOM 672 C CA . ILE A 1 86 ? 23.138 9.135 -20.891 1.00 93.94 86 ILE A CA 1
ATOM 673 C C . ILE A 1 86 ? 21.604 9.114 -20.910 1.00 93.94 86 ILE A C 1
ATOM 675 O O . ILE A 1 86 ? 20.962 9.488 -19.927 1.00 93.94 86 ILE A O 1
ATOM 679 N N . TYR A 1 87 ? 21.006 8.688 -22.024 1.00 94.44 87 TYR A N 1
ATOM 680 C CA . TYR A 1 87 ? 19.557 8.568 -22.139 1.00 94.44 87 TYR A CA 1
ATOM 681 C C . TYR A 1 87 ? 18.989 7.559 -21.132 1.00 94.44 87 TYR A C 1
ATOM 683 O O . TYR A 1 87 ? 18.046 7.886 -20.410 1.00 94.44 87 TYR A O 1
ATOM 691 N N . ASN A 1 88 ? 19.575 6.364 -21.040 1.00 92.75 88 ASN A N 1
ATOM 692 C CA . ASN A 1 88 ? 19.119 5.314 -20.130 1.00 92.75 88 ASN A CA 1
ATOM 693 C C . ASN A 1 88 ? 19.258 5.732 -18.661 1.00 92.75 88 ASN A C 1
ATOM 695 O O . ASN A 1 88 ? 18.321 5.540 -17.886 1.00 92.75 88 ASN A O 1
ATOM 699 N N . ASP A 1 89 ? 20.358 6.390 -18.292 1.00 93.06 89 ASP A N 1
ATOM 700 C CA . ASP A 1 89 ? 20.554 6.934 -16.944 1.00 93.06 89 ASP A CA 1
ATOM 701 C C . ASP A 1 89 ? 19.505 8.001 -16.602 1.00 93.06 89 ASP A C 1
ATOM 703 O O . ASP A 1 89 ? 18.964 8.031 -15.489 1.00 93.06 89 ASP A O 1
ATOM 707 N N . ALA A 1 90 ? 19.169 8.867 -17.563 1.00 95.81 90 ALA A N 1
ATOM 708 C CA . ALA A 1 90 ? 18.125 9.871 -17.389 1.00 95.81 90 ALA A CA 1
ATOM 709 C C . ALA A 1 90 ? 16.737 9.231 -17.214 1.00 95.81 90 ALA A C 1
ATOM 711 O O . ALA A 1 90 ? 15.958 9.679 -16.366 1.00 95.81 90 ALA A O 1
ATOM 712 N N . VAL A 1 91 ? 16.431 8.167 -17.967 1.00 95.38 91 VAL A N 1
ATOM 713 C CA . VAL A 1 91 ? 15.186 7.399 -17.806 1.00 95.38 91 VAL A CA 1
ATOM 714 C C . VAL A 1 91 ? 15.144 6.728 -16.434 1.00 95.38 91 VAL A C 1
ATOM 716 O O . VAL A 1 91 ? 14.186 6.960 -15.698 1.00 95.38 91 VAL A O 1
ATOM 719 N N . LYS A 1 92 ? 16.195 5.998 -16.039 1.00 94.50 92 LYS A N 1
ATOM 720 C CA . LYS A 1 92 ? 16.284 5.321 -14.734 1.00 94.50 92 LYS A CA 1
ATOM 721 C C . LYS A 1 92 ? 16.093 6.306 -13.580 1.00 94.50 92 LYS A C 1
ATOM 723 O O . LYS A 1 92 ? 15.265 6.099 -12.694 1.00 94.50 92 LYS A O 1
ATOM 728 N N . THR A 1 93 ? 16.785 7.446 -13.635 1.00 96.56 93 THR A N 1
ATOM 729 C CA . THR A 1 93 ? 16.661 8.518 -12.633 1.00 96.56 93 THR A CA 1
ATOM 730 C C . THR A 1 93 ? 15.229 9.051 -12.543 1.00 96.56 93 THR A C 1
ATOM 732 O O . THR A 1 93 ? 14.694 9.244 -11.444 1.00 96.56 93 THR A O 1
ATOM 735 N N . ARG A 1 94 ? 14.575 9.275 -13.691 1.00 97.06 94 ARG A N 1
ATOM 736 C CA . ARG A 1 94 ? 13.176 9.718 -13.741 1.00 97.06 94 ARG A CA 1
ATOM 737 C C . ARG A 1 94 ? 12.237 8.686 -13.116 1.00 97.06 94 ARG A C 1
ATOM 739 O O . ARG A 1 94 ? 11.349 9.087 -12.364 1.00 97.06 94 ARG A O 1
ATOM 746 N N . GLN A 1 95 ? 12.432 7.397 -13.385 1.00 96.56 95 GLN A N 1
ATOM 747 C CA . GLN A 1 95 ? 11.572 6.344 -12.840 1.00 96.56 95 GLN A CA 1
ATOM 748 C C . GLN A 1 95 ? 11.748 6.174 -11.332 1.00 96.56 95 GLN A C 1
ATOM 750 O O . GLN A 1 95 ? 10.761 6.153 -10.598 1.00 96.56 95 GLN A O 1
ATOM 755 N N . PHE A 1 96 ? 12.983 6.192 -10.828 1.00 96.88 96 PHE A N 1
ATOM 756 C CA . PHE A 1 96 ? 13.234 6.178 -9.384 1.00 96.88 96 PHE A CA 1
ATOM 757 C C . PHE A 1 96 ? 12.621 7.382 -8.670 1.00 96.88 96 PHE A C 1
ATOM 759 O O . PHE A 1 96 ? 12.032 7.243 -7.593 1.00 96.88 96 PHE A O 1
ATOM 766 N N . THR A 1 97 ? 12.714 8.563 -9.284 1.00 97.88 97 THR A N 1
ATOM 767 C CA . THR A 1 97 ? 12.077 9.776 -8.757 1.00 97.88 97 THR A CA 1
ATOM 768 C C . THR A 1 97 ? 10.561 9.605 -8.713 1.00 97.88 97 THR A C 1
ATOM 770 O O . THR A 1 97 ? 9.942 9.918 -7.701 1.00 97.88 97 THR A O 1
ATOM 773 N N . HIS A 1 98 ? 9.969 9.048 -9.770 1.00 97.94 98 HIS A N 1
ATOM 774 C CA . HIS A 1 98 ? 8.534 8.800 -9.854 1.00 97.94 98 HIS A CA 1
ATOM 775 C C . HIS A 1 98 ? 8.045 7.798 -8.793 1.00 97.94 98 HIS A C 1
ATOM 777 O O . HIS A 1 98 ? 7.098 8.100 -8.069 1.00 97.94 98 HIS A O 1
ATOM 783 N N . ILE A 1 99 ? 8.719 6.654 -8.621 1.00 97.62 99 ILE A N 1
ATOM 784 C CA . ILE A 1 99 ? 8.391 5.673 -7.569 1.00 97.62 99 ILE A CA 1
ATOM 785 C C . ILE A 1 99 ? 8.496 6.319 -6.183 1.00 97.62 99 ILE A C 1
ATOM 787 O O . ILE A 1 99 ? 7.614 6.159 -5.336 1.00 97.62 99 ILE A O 1
ATOM 791 N N . THR A 1 100 ? 9.562 7.088 -5.952 1.00 97.44 100 THR A N 1
ATOM 792 C CA . THR A 1 100 ? 9.772 7.775 -4.675 1.00 97.44 100 THR A CA 1
ATOM 793 C C . THR A 1 100 ? 8.656 8.775 -4.390 1.00 97.44 100 THR A C 1
ATOM 795 O O . THR A 1 100 ? 8.170 8.840 -3.261 1.00 97.44 100 THR A O 1
ATOM 798 N N . ASP A 1 101 ? 8.237 9.538 -5.396 1.00 98.00 101 ASP A N 1
ATOM 799 C CA . ASP A 1 101 ? 7.250 10.598 -5.233 1.00 98.00 101 ASP A CA 1
ATOM 800 C C . ASP A 1 101 ? 5.822 10.070 -5.067 1.00 98.00 101 ASP A C 1
ATOM 802 O O . ASP A 1 101 ? 5.089 10.559 -4.210 1.00 98.00 101 ASP A O 1
ATOM 806 N N . ILE A 1 102 ? 5.447 9.045 -5.836 1.00 98.00 102 ILE A N 1
ATOM 807 C CA . ILE A 1 102 ? 4.077 8.515 -5.875 1.00 98.00 102 ILE A CA 1
ATOM 808 C C . ILE A 1 102 ? 3.830 7.436 -4.815 1.00 98.00 102 ILE A C 1
ATOM 810 O O . ILE A 1 102 ? 2.716 7.329 -4.308 1.00 98.00 102 ILE A O 1
ATOM 814 N N . ILE A 1 103 ? 4.844 6.645 -4.449 1.00 97.38 103 ILE A N 1
ATOM 815 C CA . ILE A 1 103 ? 4.680 5.505 -3.531 1.00 97.38 103 ILE A CA 1
ATOM 816 C C . ILE A 1 103 ? 5.358 5.777 -2.190 1.00 97.38 103 ILE A C 1
ATOM 818 O O . ILE A 1 103 ? 4.707 5.800 -1.143 1.00 97.38 103 ILE A O 1
ATOM 822 N N . THR A 1 104 ? 6.674 6.000 -2.204 1.00 97.19 104 THR A N 1
ATOM 823 C CA . THR A 1 104 ? 7.475 6.025 -0.971 1.00 97.19 104 THR A CA 1
ATOM 824 C C . THR A 1 104 ? 7.150 7.233 -0.093 1.00 97.19 104 THR A C 1
ATOM 826 O O . THR A 1 104 ? 6.943 7.079 1.112 1.00 97.19 104 THR A O 1
ATOM 829 N N . ARG A 1 105 ? 7.072 8.436 -0.675 1.00 97.94 105 ARG A N 1
ATOM 830 C CA . ARG A 1 105 ? 6.785 9.671 0.067 1.00 97.94 105 ARG A CA 1
ATOM 831 C C . ARG A 1 105 ? 5.398 9.622 0.737 1.00 97.94 105 ARG A C 1
ATOM 833 O O . ARG A 1 105 ? 5.363 9.828 1.953 1.00 97.94 105 ARG A O 1
ATOM 840 N N . PRO A 1 106 ? 4.281 9.309 0.044 1.00 98.31 106 PRO A N 1
ATOM 841 C CA . PRO A 1 106 ? 2.970 9.207 0.688 1.00 98.31 106 PRO A CA 1
ATOM 842 C C . PRO A 1 106 ? 2.910 8.139 1.781 1.00 98.31 106 PRO A C 1
ATOM 844 O O . PRO A 1 106 ? 2.269 8.357 2.814 1.00 98.31 106 PRO A O 1
ATOM 847 N N . LEU A 1 107 ? 3.604 7.008 1.604 1.00 97.62 107 LEU A N 1
ATOM 848 C CA . LEU A 1 107 ? 3.673 5.964 2.625 1.00 97.62 107 LEU A CA 1
ATOM 849 C C . LEU A 1 107 ? 4.357 6.474 3.901 1.00 97.62 107 LEU A C 1
ATOM 851 O O . LEU A 1 107 ? 3.801 6.320 4.989 1.00 97.62 107 LEU A O 1
ATOM 855 N N . ILE A 1 108 ? 5.516 7.132 3.780 1.00 97.81 108 ILE A N 1
ATOM 856 C CA . ILE A 1 108 ? 6.226 7.719 4.930 1.00 97.81 108 ILE A CA 1
ATOM 857 C C . ILE A 1 108 ? 5.339 8.749 5.637 1.00 97.81 108 ILE A C 1
ATOM 859 O O . ILE A 1 108 ? 5.119 8.643 6.843 1.00 97.81 108 ILE A O 1
ATOM 863 N N . GLN A 1 109 ? 4.756 9.685 4.884 1.00 98.31 109 GLN A N 1
ATOM 864 C CA . GLN A 1 109 ? 3.879 10.724 5.435 1.00 98.31 109 GLN A CA 1
ATOM 865 C C . GLN A 1 109 ? 2.667 10.131 6.168 1.00 98.31 109 GLN A C 1
ATOM 867 O O . GLN A 1 109 ? 2.283 10.608 7.238 1.00 98.31 109 GLN A O 1
ATOM 872 N N . THR A 1 110 ? 2.081 9.059 5.630 1.00 97.69 110 THR A N 1
ATOM 873 C CA . THR A 1 110 ? 0.955 8.353 6.255 1.00 97.69 110 THR A CA 1
ATOM 874 C C . THR A 1 110 ? 1.364 7.713 7.580 1.00 97.69 110 THR A C 1
ATOM 876 O O . THR A 1 110 ? 0.646 7.844 8.576 1.00 97.69 110 THR A O 1
ATOM 879 N N . LEU A 1 111 ? 2.524 7.053 7.625 1.00 97.00 111 LEU A N 1
ATOM 880 C CA . LEU A 1 111 ? 3.040 6.413 8.838 1.00 97.00 111 LEU A CA 1
ATOM 881 C C . LEU A 1 111 ? 3.375 7.440 9.929 1.00 97.00 111 LEU A C 1
ATOM 883 O O . LEU A 1 111 ? 2.998 7.249 11.088 1.00 97.00 111 LEU A O 1
ATOM 887 N N . GLU A 1 112 ? 4.018 8.550 9.566 1.00 98.19 112 GLU A N 1
ATOM 888 C CA . GLU A 1 112 ? 4.331 9.648 10.487 1.00 98.19 112 GLU A CA 1
ATOM 889 C C . GLU A 1 112 ? 3.062 10.309 11.040 1.00 98.19 112 GLU A C 1
ATOM 891 O O . GLU A 1 112 ? 2.907 10.458 12.256 1.00 98.19 112 GLU A O 1
ATOM 896 N N . SER A 1 113 ? 2.108 10.634 10.163 1.00 98.25 113 SER A N 1
ATOM 897 C CA . SER A 1 113 ? 0.823 11.228 10.548 1.00 98.25 113 SER A CA 1
ATOM 898 C C . SER A 1 113 ? 0.021 10.305 11.469 1.00 98.25 113 SER A C 1
ATOM 900 O O . SER A 1 113 ? -0.536 10.734 12.491 1.00 98.25 113 SER A O 1
ATOM 902 N N . ARG A 1 114 ? 0.013 8.998 11.174 1.00 97.31 114 ARG A N 1
ATOM 903 C CA . ARG A 1 114 ? -0.636 7.992 12.019 1.00 97.31 114 ARG A CA 1
ATOM 904 C C . ARG A 1 114 ? 0.019 7.908 13.393 1.00 97.31 114 ARG A C 1
ATOM 906 O O . ARG A 1 114 ? -0.698 7.834 14.394 1.00 97.31 114 ARG A O 1
ATOM 913 N N . LEU A 1 115 ? 1.349 7.936 13.462 1.00 97.88 115 LEU A N 1
ATOM 914 C CA . LEU A 1 115 ? 2.087 7.913 14.723 1.00 97.88 115 LEU A CA 1
ATOM 915 C C . LEU A 1 115 ? 1.737 9.123 15.596 1.00 97.88 115 LEU A C 1
ATOM 917 O O . LEU A 1 115 ? 1.443 8.956 16.784 1.00 97.88 115 LEU A O 1
ATOM 921 N N . GLU A 1 116 ? 1.717 10.322 15.018 1.00 98.38 116 GLU A N 1
ATOM 922 C CA . GLU A 1 116 ? 1.397 11.541 15.763 1.00 98.38 116 GLU A CA 1
ATOM 923 C C . GLU A 1 116 ? -0.067 11.573 16.221 1.00 98.38 116 GLU A C 1
ATOM 925 O O . GLU A 1 116 ? -0.365 11.868 17.385 1.00 98.38 116 GLU A O 1
ATOM 930 N N . THR A 1 117 ? -0.989 11.150 15.353 1.00 97.88 117 THR A N 1
ATOM 931 C CA . THR A 1 117 ? -2.407 10.990 15.703 1.00 97.88 117 THR A CA 1
ATOM 932 C C . THR A 1 117 ? -2.582 10.008 16.863 1.00 97.88 117 THR A C 1
ATOM 934 O O . THR A 1 117 ? -3.300 10.295 17.824 1.00 97.88 117 THR A O 1
ATOM 937 N N . ASN A 1 118 ? -1.897 8.862 16.827 1.00 97.75 118 ASN A N 1
ATOM 938 C CA . ASN A 1 118 ? -1.961 7.863 17.892 1.00 97.75 118 ASN A CA 1
ATOM 939 C C . ASN A 1 118 ? -1.401 8.399 19.214 1.00 97.75 118 ASN A C 1
ATOM 941 O O . ASN A 1 118 ? -2.008 8.187 20.264 1.00 97.75 118 ASN A O 1
ATOM 945 N N . ARG A 1 119 ? -0.283 9.136 19.184 1.00 98.19 119 ARG A N 1
ATOM 946 C CA . ARG A 1 119 ? 0.285 9.793 20.375 1.00 98.19 119 ARG A CA 1
ATOM 947 C C . ARG A 1 119 ? -0.686 10.798 20.980 1.00 98.19 119 ARG A C 1
ATOM 949 O O . ARG A 1 119 ? -0.872 10.807 22.199 1.00 98.19 119 ARG A O 1
ATOM 956 N N . THR A 1 120 ? -1.321 11.615 20.146 1.00 98.38 120 THR A N 1
ATOM 957 C CA . THR A 1 120 ? -2.302 12.616 20.579 1.00 98.38 120 THR A CA 1
ATOM 958 C C . THR A 1 120 ? -3.528 11.955 21.205 1.00 98.38 120 THR A C 1
ATOM 960 O O . THR A 1 120 ? -3.880 12.272 22.344 1.00 98.38 120 THR A O 1
ATOM 963 N N . ARG A 1 121 ? -4.111 10.953 20.535 1.00 97.44 121 ARG A N 1
ATOM 964 C CA . ARG A 1 121 ? -5.240 10.176 21.068 1.00 97.44 121 ARG A CA 1
ATOM 965 C C . ARG A 1 121 ? -4.880 9.464 22.369 1.00 97.44 121 ARG A C 1
ATOM 967 O O . ARG A 1 121 ? -5.646 9.508 23.323 1.00 97.44 121 ARG A O 1
ATOM 974 N N . ALA A 1 122 ? -3.690 8.872 22.465 1.00 97.88 122 ALA A N 1
ATOM 975 C CA . ALA A 1 122 ? -3.235 8.221 23.691 1.00 97.88 122 ALA A CA 1
ATOM 976 C C . ALA A 1 122 ? -3.110 9.207 24.865 1.00 97.88 122 ALA A C 1
ATOM 978 O O . ALA A 1 122 ? -3.413 8.852 26.003 1.00 97.88 122 ALA A O 1
ATOM 979 N N . LYS A 1 123 ? -2.679 10.453 24.621 1.00 97.94 123 LYS A N 1
ATOM 980 C CA . LYS A 1 123 ? -2.667 11.505 25.652 1.00 97.94 123 LYS A CA 1
ATOM 981 C C . LYS A 1 123 ? -4.087 11.871 26.099 1.00 97.94 123 LYS A C 1
ATOM 983 O O . LYS A 1 123 ? -4.301 12.018 27.298 1.00 97.94 123 LYS A O 1
ATOM 988 N N . GLN A 1 124 ? -5.034 12.002 25.170 1.00 97.94 124 GLN A N 1
ATOM 989 C CA . GLN A 1 124 ? -6.441 12.302 25.476 1.00 97.94 124 GLN A CA 1
ATOM 990 C C . GLN A 1 124 ? -7.093 11.179 26.289 1.00 97.94 124 GLN A C 1
ATOM 992 O O . GLN A 1 124 ? -7.570 11.426 27.392 1.00 97.94 124 GLN A O 1
ATOM 997 N N . LEU A 1 125 ? -6.983 9.934 25.820 1.00 97.62 125 LEU A N 1
ATOM 998 C CA . LEU A 1 125 ? -7.538 8.758 26.495 1.00 97.62 125 LEU A CA 1
ATOM 999 C C . LEU A 1 125 ? -6.977 8.576 27.911 1.00 97.62 125 LEU A C 1
ATOM 1001 O O . LEU A 1 125 ? -7.697 8.179 28.820 1.00 97.62 125 LEU A O 1
ATOM 1005 N N . ARG A 1 126 ? -5.698 8.904 28.142 1.00 97.31 126 ARG A N 1
ATOM 1006 C CA . ARG A 1 126 ? -5.118 8.887 29.496 1.00 97.31 126 ARG A CA 1
ATOM 1007 C C . ARG A 1 126 ? -5.737 9.937 30.418 1.00 97.31 126 ARG A C 1
ATOM 1009 O O . ARG A 1 126 ? -5.915 9.647 31.597 1.00 97.31 126 ARG A O 1
ATOM 1016 N N . LYS A 1 127 ? -6.052 11.132 29.906 1.00 96.06 127 LYS A N 1
ATOM 1017 C CA . LYS A 1 127 ? -6.738 12.179 30.681 1.00 96.06 127 LYS A CA 1
ATOM 1018 C C . LYS A 1 127 ? -8.170 11.765 31.010 1.00 96.06 127 LYS A C 1
ATOM 1020 O O . LYS A 1 127 ? -8.578 11.865 32.160 1.00 96.06 127 LYS A O 1
ATOM 1025 N N . GLU A 1 128 ? -8.900 11.244 30.027 1.00 96.31 128 GLU A N 1
ATOM 1026 C CA . GLU A 1 128 ? -10.259 10.724 30.224 1.00 96.31 128 GLU A CA 1
ATOM 1027 C C . GLU A 1 128 ? -10.275 9.587 31.246 1.00 96.31 128 GLU A C 1
ATOM 1029 O O . GLU A 1 128 ? -11.078 9.601 32.172 1.00 96.31 128 GLU A O 1
ATOM 1034 N N . LEU A 1 129 ? -9.320 8.658 31.164 1.00 96.44 129 LEU A N 1
ATOM 1035 C CA . LEU A 1 129 ? -9.185 7.580 32.140 1.00 96.44 129 LEU A CA 1
ATOM 1036 C C . LEU A 1 129 ? -8.974 8.103 33.570 1.00 96.44 129 LEU A C 1
ATOM 1038 O O . LEU A 1 129 ? -9.482 7.505 34.515 1.00 96.44 129 LEU A O 1
ATOM 1042 N N . GLN A 1 130 ? -8.219 9.191 33.753 1.00 94.81 130 GLN A N 1
ATOM 1043 C CA . GLN A 1 130 ? -8.035 9.805 35.072 1.00 94.81 130 GLN A CA 1
ATOM 1044 C C . GLN A 1 130 ? -9.331 10.426 35.595 1.00 94.81 130 GLN A C 1
ATOM 1046 O O . GLN A 1 130 ? -9.649 10.231 36.763 1.00 94.81 130 GLN A O 1
ATOM 1051 N N . LEU A 1 131 ? -10.082 11.118 34.734 1.00 94.62 131 LEU A N 1
ATOM 1052 C CA . LEU A 1 131 ? -11.381 11.696 35.081 1.00 94.62 131 LEU A CA 1
ATOM 1053 C C . LEU A 1 131 ? -12.380 10.603 35.484 1.00 94.62 131 LEU A C 1
ATOM 1055 O O . LEU A 1 131 ? -13.011 10.691 36.531 1.00 94.62 131 LEU A O 1
ATOM 1059 N N . LEU A 1 132 ? -12.474 9.537 34.685 1.00 94.88 132 LEU A N 1
ATOM 1060 C CA . LEU A 1 132 ? -13.402 8.432 34.928 1.00 94.88 132 LEU A CA 1
ATOM 1061 C C . LEU A 1 132 ? -13.097 7.687 36.231 1.00 94.88 132 LEU A C 1
ATOM 1063 O O . LEU A 1 132 ? -14.014 7.251 36.912 1.00 94.88 132 LEU A O 1
ATOM 1067 N N . LYS A 1 133 ? -11.821 7.581 36.620 1.00 92.56 133 LYS A N 1
ATOM 1068 C CA . LYS A 1 133 ? -11.421 6.985 37.906 1.00 92.56 133 LYS A CA 1
ATOM 1069 C C . LYS A 1 133 ? -11.804 7.824 39.128 1.00 92.56 133 LYS A C 1
ATOM 1071 O O . LYS A 1 133 ? -11.789 7.293 40.232 1.00 92.56 133 LYS A O 1
ATOM 1076 N N . GLN A 1 134 ? -12.068 9.118 38.951 1.00 89.12 134 GLN A N 1
ATOM 1077 C CA . GLN A 1 134 ? -12.477 10.024 40.028 1.00 89.12 134 GLN A CA 1
ATOM 1078 C C . GLN A 1 134 ? -13.998 10.061 40.216 1.00 89.12 134 GLN A C 1
ATOM 1080 O O . GLN A 1 134 ? -14.468 10.655 41.185 1.00 89.12 134 GLN A O 1
ATOM 1085 N N . LEU A 1 135 ? -14.765 9.446 39.310 1.00 86.06 135 LEU A N 1
ATOM 1086 C CA . LEU A 1 135 ? -16.208 9.331 39.466 1.00 86.06 135 LEU A CA 1
ATOM 1087 C C . LEU A 1 135 ? -16.522 8.316 40.577 1.00 86.06 135 LEU A C 1
ATOM 1089 O O . LEU A 1 135 ? -15.921 7.237 40.592 1.00 86.06 135 LEU A O 1
ATOM 1093 N N . PRO A 1 136 ? -17.432 8.641 41.513 1.00 74.88 136 PRO A N 1
ATOM 1094 C CA . PRO A 1 136 ? -17.888 7.678 42.502 1.00 74.88 136 PRO A CA 1
ATOM 1095 C C . PRO A 1 136 ? -18.548 6.494 41.788 1.00 74.88 136 PRO A C 1
ATOM 1097 O O . PRO A 1 136 ? -19.323 6.670 40.849 1.00 74.88 136 PRO A O 1
ATOM 1100 N N . ILE A 1 137 ? -18.178 5.288 42.211 1.00 71.50 137 ILE A N 1
ATOM 1101 C CA . ILE A 1 137 ? -18.852 4.057 41.810 1.00 71.50 137 ILE A CA 1
ATOM 1102 C C . ILE A 1 137 ? -20.067 3.949 42.735 1.00 71.50 137 ILE A C 1
ATOM 1104 O O . ILE A 1 137 ? -19.883 3.649 43.915 1.00 71.50 137 ILE A O 1
ATOM 1108 N N . ASP A 1 138 ? -21.255 4.271 42.220 1.00 55.78 138 ASP A N 1
ATOM 1109 C CA . ASP A 1 138 ? -22.533 3.917 42.858 1.00 55.78 138 ASP A CA 1
ATOM 1110 C C . ASP A 1 138 ? -22.801 2.407 42.731 1.00 55.78 138 ASP A C 1
ATOM 1112 O O . ASP A 1 138 ? -22.514 1.837 41.648 1.00 55.78 138 ASP A O 1
#